Protein AF-A0A964ZAJ0-F1 (afdb_monomer)

Sequence (76 aa):
MIGIVDIDGRLRRLEELTRGLAKEIVLWREGCDPLLYLERKAYLNALQDALAGLESARVALANASRRLHQDNASAS

Structure (mmCIF, N/CA/C/O backbone):
data_AF-A0A964ZAJ0-F1
#
_entry.id   AF-A0A964ZAJ0-F1
#
loop_
_atom_site.group_PDB
_atom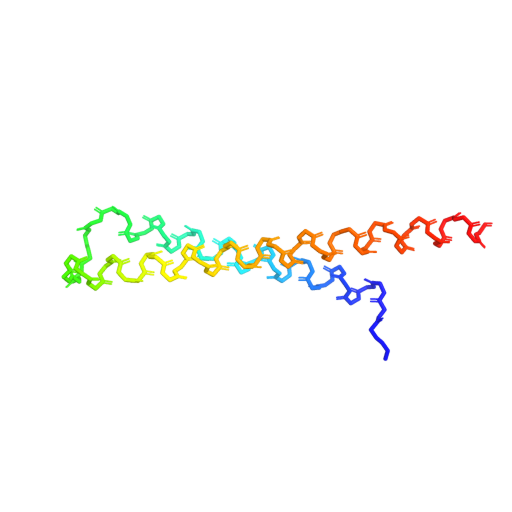_site.id
_atom_site.type_symbol
_atom_site.label_atom_id
_atom_site.label_alt_id
_atom_site.label_comp_id
_atom_site.label_asym_id
_atom_site.label_entity_id
_atom_site.label_seq_id
_atom_site.pdbx_PDB_ins_code
_atom_site.Cartn_x
_atom_site.Cartn_y
_atom_site.Cartn_z
_atom_site.occupancy
_atom_site.B_iso_or_equiv
_atom_site.auth_seq_id
_atom_site.auth_comp_id
_atom_site.auth_asym_id
_atom_site.auth_atom_id
_atom_site.pdbx_PDB_model_num
ATOM 1 N N . MET A 1 1 ? 10.005 -13.673 -18.605 1.00 58.25 1 MET A N 1
ATOM 2 C CA . MET A 1 1 ? 10.819 -12.461 -18.375 1.00 58.25 1 MET A CA 1
ATOM 3 C C . MET A 1 1 ? 9.841 -11.325 -18.136 1.00 58.25 1 MET A C 1
ATOM 5 O O . MET A 1 1 ? 8.927 -11.201 -18.933 1.00 58.25 1 MET A O 1
ATOM 9 N N . ILE A 1 2 ? 9.952 -10.602 -17.020 1.00 71.81 2 ILE A N 1
ATOM 10 C CA . ILE A 1 2 ? 9.078 -9.452 -16.727 1.00 71.81 2 ILE A CA 1
ATOM 11 C C . ILE A 1 2 ? 9.556 -8.288 -17.604 1.00 71.81 2 ILE A C 1
ATOM 13 O O . ILE A 1 2 ? 10.716 -7.897 -17.488 1.00 71.81 2 ILE A O 1
ATOM 17 N N . GLY A 1 3 ? 8.704 -7.791 -18.498 1.00 79.75 3 GLY A N 1
ATOM 18 C CA . GLY A 1 3 ? 8.991 -6.663 -19.390 1.00 79.75 3 GLY A CA 1
ATOM 19 C C . GLY A 1 3 ? 8.477 -5.324 -18.851 1.00 79.75 3 GLY A C 1
ATOM 20 O O . GLY A 1 3 ? 7.825 -5.260 -17.812 1.00 79.75 3 GLY A O 1
ATOM 21 N N . ILE A 1 4 ? 8.728 -4.233 -19.580 1.00 78.44 4 ILE A N 1
ATOM 22 C CA . ILE A 1 4 ? 8.271 -2.877 -19.207 1.00 78.44 4 ILE A CA 1
ATOM 23 C C . ILE A 1 4 ? 6.744 -2.809 -19.031 1.00 78.44 4 ILE A C 1
ATOM 25 O O . ILE A 1 4 ? 6.266 -2.279 -18.033 1.00 78.44 4 ILE A O 1
ATOM 29 N N . VAL A 1 5 ? 5.976 -3.440 -19.928 1.00 79.94 5 VAL A N 1
ATOM 30 C CA . VAL A 1 5 ? 4.502 -3.497 -19.844 1.00 79.94 5 VAL A CA 1
ATOM 31 C C . VAL A 1 5 ? 4.027 -4.159 -18.541 1.00 79.94 5 VAL A C 1
ATOM 33 O O . VAL A 1 5 ? 3.010 -3.763 -17.965 1.00 79.94 5 VAL A O 1
ATOM 36 N N . ASP A 1 6 ? 4.784 -5.132 -18.026 1.00 88.31 6 ASP A N 1
ATOM 37 C CA . ASP A 1 6 ? 4.475 -5.781 -16.751 1.00 88.31 6 ASP A CA 1
ATOM 38 C C . ASP A 1 6 ? 4.718 -4.849 -15.554 1.00 88.31 6 ASP A C 1
ATOM 40 O O . ASP A 1 6 ? 4.034 -4.976 -14.533 1.00 88.31 6 ASP A O 1
ATOM 44 N N . ILE A 1 7 ? 5.666 -3.909 -15.659 1.00 90.12 7 ILE A N 1
ATOM 45 C CA . ILE A 1 7 ? 5.957 -2.907 -14.622 1.00 90.12 7 ILE A CA 1
ATOM 46 C C . ILE A 1 7 ? 4.832 -1.874 -14.558 1.00 90.12 7 ILE A C 1
ATOM 48 O O . ILE A 1 7 ? 4.326 -1.606 -13.467 1.00 90.12 7 ILE A O 1
ATOM 52 N N . ASP A 1 8 ? 4.365 -1.370 -15.698 1.00 87.94 8 ASP A N 1
ATOM 53 C CA . ASP A 1 8 ? 3.242 -0.423 -15.736 1.00 87.94 8 ASP A CA 1
ATOM 54 C C . ASP A 1 8 ? 1.947 -1.072 -15.229 1.00 87.94 8 ASP A C 1
ATOM 56 O O . ASP A 1 8 ? 1.177 -0.479 -14.468 1.00 87.94 8 ASP A O 1
ATOM 60 N N . GLY A 1 9 ? 1.732 -2.348 -15.567 1.00 93.31 9 GLY A N 1
ATOM 61 C CA . GLY A 1 9 ? 0.648 -3.145 -14.998 1.00 93.31 9 GLY A CA 1
ATOM 62 C C . GLY A 1 9 ? 0.741 -3.279 -13.474 1.00 93.31 9 GLY A C 1
ATOM 63 O O . GLY A 1 9 ? -0.283 -3.235 -12.792 1.00 93.31 9 GLY A O 1
ATOM 64 N N . ARG A 1 10 ? 1.951 -3.421 -12.919 1.00 94.81 10 ARG A N 1
ATOM 65 C CA . ARG A 1 10 ? 2.178 -3.458 -11.464 1.00 94.81 10 ARG A CA 1
ATOM 66 C C . ARG A 1 10 ? 1.943 -2.099 -10.809 1.00 94.81 10 ARG A C 1
ATOM 68 O O . ARG A 1 10 ? 1.342 -2.073 -9.740 1.00 94.81 10 ARG A O 1
ATOM 75 N N . LEU A 1 11 ? 2.358 -1.001 -11.441 1.00 95.12 11 LEU A N 1
ATOM 76 C CA . LEU A 1 11 ? 2.109 0.359 -10.950 1.00 95.12 11 LEU A CA 1
ATOM 77 C C . LEU A 1 11 ? 0.611 0.634 -10.792 1.00 95.12 11 LEU A C 1
ATOM 79 O O . LEU A 1 11 ? 0.184 1.025 -9.708 1.00 95.12 11 LEU A O 1
ATOM 83 N N . ARG A 1 12 ? -0.196 0.316 -11.813 1.00 94.75 12 ARG A N 1
ATOM 84 C CA . ARG A 1 12 ? -1.662 0.461 -11.736 1.00 94.75 12 ARG A CA 1
ATOM 85 C C . ARG A 1 12 ? -2.274 -0.341 -10.588 1.00 94.75 12 ARG A C 1
ATOM 87 O O . A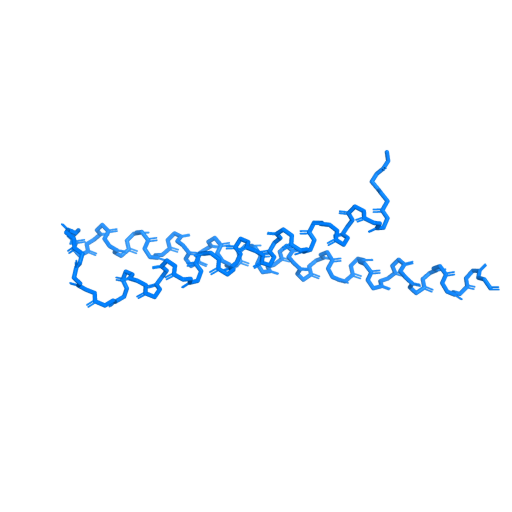RG A 1 12 ? -3.098 0.185 -9.847 1.00 94.75 12 ARG A O 1
ATOM 94 N N . ARG A 1 13 ? -1.828 -1.588 -10.390 1.00 96.38 13 ARG A N 1
ATOM 95 C CA . ARG A 1 13 ? -2.300 -2.419 -9.268 1.00 96.38 13 ARG A CA 1
ATOM 96 C C . ARG A 1 13 ? -1.954 -1.815 -7.906 1.00 96.38 13 ARG A C 1
ATOM 98 O O . ARG A 1 13 ? -2.777 -1.865 -7.000 1.00 96.38 13 ARG A O 1
ATOM 105 N N . LEU A 1 14 ? -0.760 -1.240 -7.749 1.00 97.38 14 LEU A N 1
ATOM 106 C CA . LEU A 1 14 ? -0.377 -0.568 -6.503 1.00 97.38 14 LEU A CA 1
ATOM 107 C C . LEU A 1 14 ? -1.239 0.673 -6.244 1.00 97.38 14 LEU A C 1
ATOM 109 O O . LEU A 1 14 ? -1.675 0.881 -5.118 1.00 97.38 14 LEU A O 1
ATOM 113 N N . GLU A 1 15 ? -1.552 1.459 -7.275 1.00 95.75 15 GLU A N 1
ATOM 114 C CA . GLU A 1 15 ? -2.448 2.617 -7.148 1.00 95.75 15 GLU A CA 1
ATOM 115 C C . GLU A 1 15 ? -3.874 2.220 -6.744 1.00 95.75 15 GLU A C 1
ATOM 117 O O . GLU A 1 15 ? -4.494 2.887 -5.913 1.00 95.75 15 GLU A O 1
ATOM 122 N N . GLU A 1 16 ? -4.402 1.132 -7.307 1.00 96.69 16 GLU A N 1
ATOM 123 C CA . GLU A 1 16 ? -5.712 0.587 -6.937 1.00 96.69 16 GLU A CA 1
ATOM 124 C C . GLU A 1 16 ? -5.753 0.138 -5.474 1.00 96.69 16 GLU A C 1
ATOM 126 O O . GLU A 1 16 ? -6.673 0.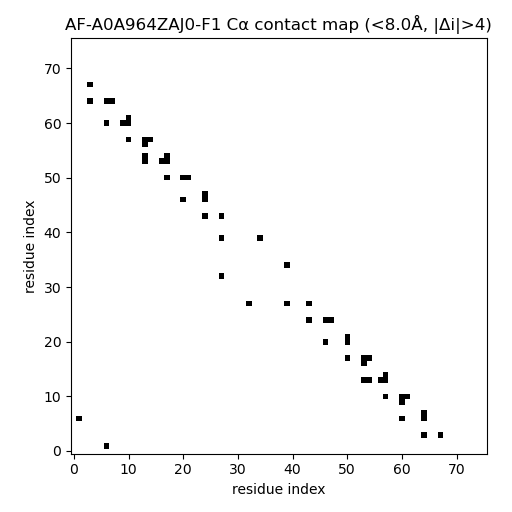522 -4.747 1.00 96.69 16 GLU A O 1
ATOM 131 N N . LEU A 1 17 ? -4.738 -0.607 -5.023 1.00 96.50 17 LEU A N 1
ATOM 132 C CA . LEU A 1 17 ? -4.624 -1.053 -3.632 1.00 96.50 17 LEU A CA 1
ATOM 133 C C . LEU A 1 17 ? -4.519 0.132 -2.666 1.00 96.50 17 LEU A C 1
ATOM 135 O O . LEU A 1 17 ? -5.260 0.192 -1.685 1.00 96.50 17 LEU A O 1
ATOM 139 N N . THR A 1 18 ? -3.660 1.107 -2.972 1.00 96.19 18 THR A N 1
ATOM 140 C CA . THR A 1 18 ? -3.498 2.325 -2.168 1.00 96.19 18 THR A CA 1
ATOM 141 C C . THR A 1 18 ? -4.813 3.097 -2.043 1.00 96.19 18 THR A C 1
ATOM 143 O O . THR A 1 18 ? -5.187 3.494 -0.940 1.00 96.19 18 THR A O 1
ATOM 146 N N . ARG A 1 19 ? -5.572 3.268 -3.137 1.00 95.56 19 ARG A N 1
ATOM 147 C CA . ARG A 1 19 ? -6.896 3.917 -3.085 1.00 95.56 19 ARG A CA 1
ATOM 148 C C . ARG A 1 19 ? -7.892 3.144 -2.220 1.00 95.56 19 ARG A C 1
ATOM 150 O O . ARG A 1 19 ? -8.626 3.765 -1.454 1.00 95.56 19 ARG A O 1
ATOM 157 N N . GLY A 1 20 ? -7.920 1.816 -2.341 1.00 95.56 20 GLY A N 1
ATOM 158 C CA . GLY A 1 20 ? -8.798 0.957 -1.545 1.00 95.56 20 GLY A CA 1
ATOM 159 C C . GLY A 1 20 ? -8.540 1.099 -0.045 1.00 95.56 20 GLY A C 1
ATOM 160 O O . GLY A 1 20 ? -9.462 1.387 0.713 1.00 95.56 20 GLY A O 1
ATOM 161 N N . LEU A 1 21 ? -7.276 0.995 0.373 1.00 95.12 21 LEU A N 1
ATOM 162 C CA . LEU A 1 21 ? -6.897 1.116 1.785 1.00 95.12 21 LEU A CA 1
ATOM 163 C C . LEU A 1 21 ? -7.111 2.532 2.334 1.00 95.12 21 LEU A C 1
ATOM 165 O O . LEU A 1 21 ? -7.557 2.690 3.468 1.00 95.12 21 LEU A O 1
ATOM 169 N N . ALA A 1 22 ? -6.847 3.573 1.537 1.00 93.81 22 ALA A N 1
ATOM 170 C CA . ALA A 1 22 ? -7.110 4.951 1.947 1.00 93.81 22 ALA A CA 1
ATOM 171 C C . ALA A 1 22 ? -8.606 5.196 2.210 1.00 93.81 22 ALA A C 1
ATOM 173 O O . ALA A 1 22 ? -8.959 5.860 3.185 1.00 93.81 22 ALA A O 1
ATOM 174 N N . LYS A 1 23 ? -9.488 4.628 1.375 1.00 93.81 23 LYS A N 1
ATOM 175 C CA . LYS A 1 23 ? -10.940 4.694 1.583 1.00 93.81 23 LYS A CA 1
ATOM 176 C C . LYS A 1 23 ? -11.348 4.004 2.883 1.00 93.81 23 LYS A C 1
ATOM 178 O O . LYS A 1 23 ? -12.154 4.556 3.626 1.00 93.81 23 LYS A O 1
ATOM 183 N N . GLU A 1 24 ? -10.759 2.849 3.171 1.00 92.44 24 GLU A N 1
ATOM 184 C CA . GLU A 1 24 ? -11.019 2.112 4.406 1.00 92.44 24 GLU A CA 1
ATOM 185 C C . GLU A 1 24 ? -10.647 2.948 5.640 1.00 92.44 24 GLU A C 1
ATOM 187 O O . GLU A 1 24 ? -11.471 3.151 6.525 1.00 92.44 24 GLU A O 1
ATOM 192 N N . ILE A 1 25 ? -9.465 3.571 5.663 1.00 91.25 25 ILE A N 1
ATOM 193 C CA . ILE A 1 25 ? -9.070 4.459 6.772 1.00 91.25 25 ILE A CA 1
ATOM 194 C C . ILE A 1 25 ? -10.091 5.582 7.000 1.00 91.25 25 ILE A C 1
ATOM 196 O O . ILE A 1 25 ? -10.392 5.900 8.149 1.00 91.25 25 ILE A O 1
ATOM 200 N N . VAL A 1 26 ? -10.619 6.188 5.931 1.00 90.19 26 VAL A N 1
ATOM 201 C CA . VAL A 1 26 ? -11.630 7.251 6.043 1.00 90.19 26 VAL A CA 1
ATOM 202 C C . VAL A 1 26 ? -12.921 6.716 6.665 1.00 90.19 26 VAL A C 1
ATOM 204 O O . VAL A 1 26 ? -13.396 7.310 7.629 1.00 90.19 26 VAL A O 1
ATOM 207 N N . LEU A 1 27 ? -13.430 5.574 6.188 1.00 88.44 27 LEU A N 1
ATOM 208 C CA . LEU A 1 27 ? -14.650 4.943 6.715 1.00 88.44 27 LEU A CA 1
ATOM 209 C C . LEU A 1 27 ? -14.544 4.651 8.217 1.00 88.44 27 LEU A C 1
ATOM 211 O O . LEU A 1 27 ? -15.460 4.934 8.984 1.00 88.44 27 LEU A O 1
ATOM 215 N N . TRP A 1 28 ? -13.394 4.145 8.657 1.00 85.00 28 TRP A N 1
ATOM 216 C CA . TRP A 1 28 ? -13.167 3.775 10.053 1.00 85.00 28 TRP A CA 1
ATOM 217 C C . TRP A 1 28 ? -12.761 4.959 10.945 1.00 85.00 28 TRP A C 1
ATOM 219 O O . TRP A 1 28 ? -12.695 4.824 12.170 1.00 85.00 28 TRP A O 1
ATOM 229 N N . ARG A 1 29 ? -12.488 6.148 10.388 1.00 75.12 29 ARG A N 1
ATOM 230 C CA . ARG A 1 29 ? -12.143 7.351 11.168 1.00 75.12 29 ARG A CA 1
ATOM 231 C C . ARG A 1 29 ? -13.375 8.063 11.742 1.00 75.12 29 ARG A C 1
ATOM 233 O O . ARG A 1 29 ? -13.250 8.731 12.769 1.00 75.12 29 ARG A O 1
ATOM 240 N N . GLU A 1 30 ? -14.552 7.859 11.160 1.00 76.44 30 GLU A N 1
ATOM 241 C CA . GLU A 1 30 ? -15.798 8.524 11.571 1.00 76.44 30 GLU A CA 1
ATOM 242 C C . GLU A 1 30 ? -16.410 7.958 12.871 1.00 76.44 30 GLU A C 1
ATOM 244 O O . GLU A 1 30 ? -17.269 8.595 13.470 1.00 76.44 30 GLU A O 1
ATOM 249 N N . GLY A 1 31 ? -15.893 6.838 13.399 1.00 66.88 31 GLY A N 1
ATOM 250 C CA . GLY A 1 31 ? -16.139 6.400 14.783 1.00 66.88 31 GLY A CA 1
ATOM 251 C C . GLY A 1 31 ? -17.507 5.768 15.052 1.00 66.88 31 GLY A C 1
ATOM 252 O O . GLY A 1 31 ? -17.834 5.521 16.209 1.00 66.88 31 GLY A O 1
ATOM 253 N N . CYS A 1 32 ? -18.288 5.474 14.010 1.00 66.81 32 CYS A N 1
ATOM 254 C CA . CYS A 1 32 ? -19.496 4.645 14.089 1.00 66.81 32 CYS A CA 1
ATOM 255 C C . CYS A 1 32 ? -19.181 3.147 13.924 1.00 66.81 32 CYS A C 1
ATOM 257 O O . CYS A 1 32 ? -19.964 2.408 13.328 1.00 66.81 32 CYS A O 1
ATOM 259 N N . ASP A 1 33 ? -18.019 2.704 14.400 1.00 79.69 33 ASP A N 1
ATOM 260 C CA . ASP A 1 33 ? -17.576 1.321 14.285 1.00 79.69 33 ASP A CA 1
ATOM 261 C C . ASP A 1 33 ? -17.812 0.527 15.585 1.00 79.69 33 ASP A C 1
ATOM 2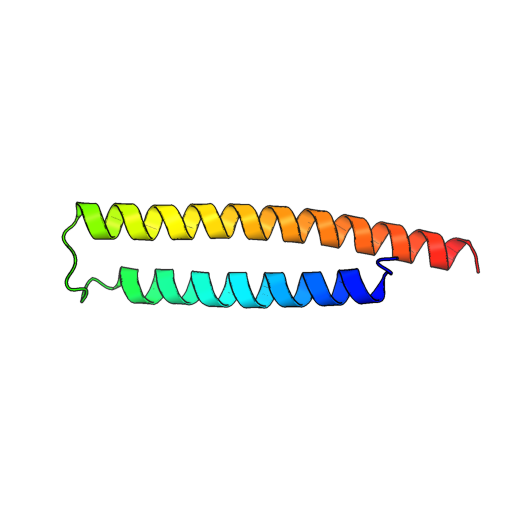63 O O . ASP A 1 33 ? -17.810 1.105 16.672 1.00 79.69 33 ASP A O 1
ATOM 267 N N . PRO A 1 34 ? -18.052 -0.797 15.502 1.00 87.69 34 PRO A N 1
ATOM 268 C CA . PRO A 1 34 ? -18.337 -1.626 16.673 1.00 87.69 34 PRO A CA 1
ATOM 269 C C . PRO A 1 34 ? -17.083 -2.011 17.477 1.00 87.69 34 PRO A C 1
ATOM 271 O O . PRO A 1 34 ? -17.205 -2.783 18.429 1.00 87.69 34 PRO A O 1
ATOM 274 N N . LEU A 1 35 ? -15.886 -1.551 17.089 1.00 87.94 35 LEU A N 1
ATOM 275 C CA . LEU A 1 35 ? -14.636 -1.977 17.711 1.00 87.94 35 LEU A CA 1
ATOM 276 C C . LEU A 1 35 ? -14.334 -1.195 18.986 1.00 87.94 35 LEU A C 1
ATOM 278 O O . LEU A 1 35 ? -14.653 -0.014 19.145 1.00 87.94 35 LEU A O 1
ATOM 282 N N . LEU A 1 36 ? -13.616 -1.851 19.892 1.00 91.25 36 LEU A N 1
ATOM 283 C CA . LEU A 1 36 ? -13.010 -1.183 21.031 1.00 91.25 36 LEU A CA 1
ATOM 284 C C . LEU A 1 36 ? -11.874 -0.262 20.568 1.00 91.25 36 LEU A C 1
ATOM 286 O O . LEU A 1 36 ? -11.240 -0.469 19.533 1.00 91.25 36 LEU A O 1
ATOM 290 N N . TYR A 1 37 ? -11.539 0.730 21.397 1.00 89.38 37 TYR A N 1
ATOM 291 C CA . TYR A 1 37 ? -10.489 1.707 21.089 1.00 89.38 37 TYR A CA 1
ATOM 292 C C . TYR A 1 37 ? -9.158 1.062 20.657 1.00 89.38 37 TYR A C 1
ATOM 294 O O . TYR A 1 37 ? -8.552 1.494 19.677 1.00 89.38 37 TYR A O 1
ATOM 302 N N . LEU A 1 38 ? -8.699 0.026 21.372 1.00 94.19 38 LEU A N 1
ATOM 303 C CA . LEU A 1 38 ? -7.430 -0.643 21.067 1.00 94.19 38 LEU A CA 1
ATOM 304 C C . LEU A 1 38 ? -7.487 -1.454 19.768 1.00 94.19 38 LEU A C 1
ATOM 306 O O . LEU A 1 38 ? -6.506 -1.466 19.028 1.00 94.19 38 LEU A O 1
ATOM 310 N N . GLU A 1 39 ? -8.624 -2.078 19.469 1.00 94.06 39 GLU A N 1
ATOM 311 C CA . GLU A 1 39 ? -8.843 -2.840 18.234 1.00 94.06 39 GLU A CA 1
ATOM 312 C C . GLU A 1 39 ? -8.856 -1.902 17.029 1.00 94.06 39 GLU A C 1
ATOM 314 O O . GLU A 1 39 ? -8.106 -2.100 16.073 1.00 94.06 39 GLU A O 1
ATOM 319 N N . ARG A 1 40 ? -9.622 -0.810 17.124 1.00 91.88 40 ARG A N 1
ATOM 320 C CA . ARG A 1 40 ? -9.671 0.239 16.106 1.00 91.88 40 ARG A CA 1
ATOM 321 C C . ARG A 1 40 ? -8.294 0.851 15.865 1.00 91.88 40 ARG A C 1
ATOM 323 O O . ARG A 1 40 ? -7.885 1.027 14.720 1.00 91.88 40 ARG A O 1
ATOM 330 N N . LYS A 1 41 ? -7.553 1.156 16.934 1.00 92.44 41 LYS A N 1
ATOM 331 C CA . LYS A 1 41 ? -6.189 1.690 16.834 1.00 92.44 41 LYS A CA 1
ATOM 332 C C . LYS A 1 41 ? -5.251 0.703 16.138 1.00 92.44 41 LYS A C 1
ATOM 334 O O . LYS A 1 41 ? -4.509 1.112 15.250 1.00 92.44 41 LYS A O 1
ATOM 339 N N . ALA A 1 42 ? -5.281 -0.573 16.522 1.00 95.62 42 ALA A N 1
ATOM 340 C CA . ALA A 1 42 ? -4.450 -1.604 15.904 1.00 95.62 42 ALA A CA 1
ATOM 341 C C . ALA A 1 42 ? -4.769 -1.767 14.409 1.00 95.62 42 ALA A C 1
ATOM 343 O O . ALA A 1 42 ? -3.855 -1.805 13.587 1.00 95.62 42 ALA A O 1
ATOM 344 N N . TYR A 1 43 ? -6.055 -1.784 14.059 1.00 94.19 43 TYR A N 1
ATOM 345 C CA . TYR A 1 43 ? -6.524 -1.871 12.681 1.00 94.19 43 TYR A CA 1
ATOM 346 C C . TYR A 1 43 ? -6.067 -0.677 11.830 1.00 94.19 43 TYR A C 1
ATOM 348 O O . TYR A 1 43 ? -5.444 -0.860 10.786 1.00 94.19 43 TYR A O 1
ATOM 356 N N . LEU A 1 44 ? -6.305 0.552 12.301 1.00 93.88 44 LEU A N 1
ATOM 357 C CA . LEU A 1 44 ? -5.910 1.766 11.581 1.00 93.88 44 LEU A CA 1
ATOM 358 C C . LEU A 1 44 ? -4.390 1.871 11.408 1.00 93.88 44 LEU A C 1
ATOM 360 O O . LEU A 1 44 ? -3.936 2.239 10.326 1.00 93.88 44 LEU A O 1
ATOM 364 N N . ASN A 1 45 ? -3.608 1.511 12.431 1.00 96.00 45 ASN A N 1
ATOM 365 C CA . ASN A 1 45 ? -2.149 1.477 12.330 1.00 96.00 45 ASN A CA 1
ATOM 366 C C . ASN A 1 45 ? -1.688 0.478 11.258 1.00 96.00 45 ASN A C 1
ATOM 368 O O . ASN A 1 45 ? -0.879 0.829 10.406 1.00 96.00 45 ASN A O 1
ATOM 372 N N . ALA A 1 46 ? -2.254 -0.734 11.240 1.00 97.19 46 ALA A N 1
ATOM 373 C CA . ALA A 1 46 ? -1.903 -1.743 10.242 1.00 97.19 46 ALA A CA 1
ATOM 374 C C . ALA A 1 46 ? -2.216 -1.282 8.805 1.00 97.19 46 ALA A C 1
ATOM 376 O O . ALA A 1 46 ? -1.424 -1.518 7.892 1.00 97.19 46 ALA A O 1
ATOM 377 N N . LEU A 1 47 ? -3.340 -0.586 8.594 1.00 95.94 47 LEU A N 1
ATOM 378 C CA . LEU A 1 47 ? -3.671 -0.002 7.290 1.00 95.94 47 LEU A CA 1
ATOM 379 C C . LEU A 1 47 ? -2.696 1.114 6.886 1.00 95.94 47 LEU A C 1
ATOM 381 O O . LEU A 1 47 ? -2.316 1.203 5.718 1.00 95.94 47 LEU A O 1
ATOM 385 N N . GLN A 1 48 ? -2.280 1.959 7.832 1.00 95.81 48 GLN A N 1
ATOM 386 C CA . GLN A 1 48 ? -1.302 3.024 7.584 1.00 95.81 48 GLN A CA 1
ATOM 387 C C . GLN A 1 48 ? 0.079 2.461 7.226 1.00 95.81 48 GLN A C 1
ATOM 389 O O . GLN A 1 48 ? 0.689 2.923 6.259 1.00 95.81 48 GLN A O 1
ATOM 394 N N . ASP A 1 49 ? 0.536 1.428 7.935 1.00 97.94 49 ASP A N 1
ATOM 395 C CA . ASP A 1 49 ? 1.795 0.740 7.636 1.00 97.94 49 ASP A CA 1
ATOM 396 C C . ASP A 1 49 ? 1.751 0.083 6.247 1.00 97.94 49 ASP A C 1
ATOM 398 O O . ASP A 1 49 ? 2.687 0.215 5.451 1.00 97.94 49 ASP A O 1
ATOM 402 N N . ALA A 1 50 ? 0.630 -0.565 5.907 1.00 97.50 50 ALA A N 1
ATOM 403 C CA . ALA A 1 50 ? 0.420 -1.145 4.583 1.00 97.50 50 ALA A CA 1
ATOM 404 C C . ALA A 1 50 ? 0.464 -0.079 3.474 1.00 97.50 50 ALA A C 1
ATOM 406 O O . ALA A 1 50 ? 1.116 -0.286 2.449 1.00 97.50 50 ALA A O 1
ATOM 407 N N . LEU A 1 51 ? -0.173 1.078 3.682 1.00 97.50 51 LEU A N 1
ATOM 408 C CA . LEU A 1 51 ? -0.118 2.202 2.744 1.00 97.50 51 LEU A CA 1
ATOM 409 C C . LEU A 1 51 ? 1.309 2.718 2.537 1.00 97.50 51 LEU A C 1
ATOM 411 O O . LEU A 1 51 ? 1.717 2.927 1.394 1.00 97.50 51 LEU A O 1
ATOM 415 N N . ALA A 1 52 ? 2.081 2.886 3.612 1.00 97.31 52 ALA A N 1
ATOM 416 C CA . ALA A 1 52 ? 3.472 3.325 3.520 1.00 97.31 52 ALA A CA 1
ATOM 417 C C . ALA A 1 52 ? 4.334 2.328 2.722 1.00 97.31 52 ALA A C 1
ATOM 419 O O . ALA A 1 52 ? 5.144 2.725 1.875 1.00 97.31 52 ALA A O 1
ATOM 420 N N . GLY A 1 53 ? 4.125 1.025 2.937 1.00 97.94 53 GLY A N 1
ATOM 421 C CA . GLY A 1 53 ? 4.793 -0.036 2.183 1.00 97.94 53 GLY A CA 1
ATOM 422 C C . GLY A 1 53 ? 4.425 -0.044 0.695 1.00 97.94 53 GLY A C 1
ATOM 423 O O . GLY A 1 53 ? 5.309 -0.124 -0.162 1.00 97.94 53 GLY A O 1
ATOM 424 N N . LEU A 1 54 ? 3.135 0.090 0.371 1.00 97.69 54 LEU A N 1
ATOM 425 C CA . LEU A 1 54 ? 2.657 0.146 -1.015 1.00 97.69 54 LEU A CA 1
ATOM 426 C C . LEU A 1 54 ? 3.172 1.382 -1.751 1.00 97.69 54 LEU A C 1
ATOM 428 O O . LEU A 1 54 ? 3.582 1.273 -2.907 1.00 97.69 54 LEU A O 1
ATOM 432 N N . GLU A 1 55 ? 3.212 2.537 -1.087 1.00 96.56 55 GLU A N 1
ATOM 433 C CA . GLU A 1 55 ? 3.756 3.759 -1.676 1.00 96.56 55 GLU A CA 1
ATOM 434 C C . GLU A 1 55 ? 5.261 3.628 -1.941 1.00 96.56 55 GLU A C 1
ATOM 436 O O . GLU A 1 55 ? 5.738 3.979 -3.022 1.00 96.56 55 GLU A O 1
ATOM 441 N N . SER A 1 56 ? 6.001 3.018 -1.014 1.00 97.69 56 SER A N 1
ATOM 442 C CA . SER A 1 56 ? 7.427 2.724 -1.196 1.00 97.69 56 SER A CA 1
ATOM 443 C C . SER A 1 56 ? 7.666 1.806 -2.403 1.00 97.69 56 SER A C 1
ATOM 445 O O . SER A 1 56 ? 8.538 2.074 -3.236 1.00 97.69 56 SER A O 1
ATOM 447 N N . ALA A 1 57 ? 6.851 0.756 -2.558 1.00 97.00 57 ALA A N 1
ATOM 448 C CA . ALA A 1 57 ? 6.892 -0.125 -3.724 1.00 97.00 57 ALA A CA 1
ATOM 449 C C . ALA A 1 57 ? 6.543 0.616 -5.027 1.00 97.00 57 ALA A C 1
ATOM 451 O O . ALA A 1 57 ? 7.198 0.410 -6.054 1.00 97.00 57 ALA A O 1
ATOM 452 N N . ARG A 1 58 ? 5.545 1.507 -4.991 1.00 96.38 58 ARG A N 1
ATOM 453 C CA . ARG A 1 58 ? 5.117 2.304 -6.148 1.00 96.38 58 ARG A CA 1
ATOM 454 C C . ARG A 1 58 ? 6.233 3.233 -6.613 1.00 96.38 58 ARG A C 1
ATOM 456 O O . ARG A 1 58 ? 6.546 3.249 -7.800 1.00 9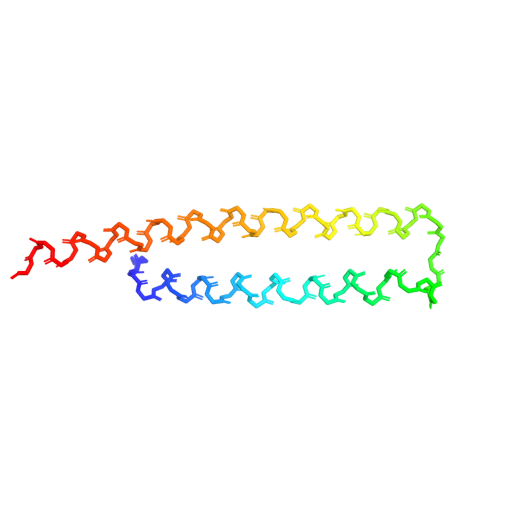6.38 58 ARG A O 1
ATOM 463 N N . VAL A 1 59 ? 6.879 3.949 -5.692 1.00 96.38 59 VAL A N 1
ATOM 464 C CA . VAL A 1 59 ? 8.021 4.827 -5.996 1.00 96.38 59 VAL A CA 1
ATOM 465 C C . VAL A 1 59 ? 9.181 4.032 -6.598 1.00 96.38 59 VAL A C 1
ATOM 467 O O . VAL A 1 59 ? 9.753 4.451 -7.607 1.00 96.38 59 VAL A O 1
ATOM 470 N N . ALA A 1 60 ? 9.503 2.862 -6.038 1.00 96.56 60 ALA A N 1
ATOM 471 C CA . ALA A 1 60 ? 10.562 2.005 -6.567 1.00 96.56 60 ALA A CA 1
ATOM 472 C C . ALA A 1 60 ? 10.283 1.567 -8.018 1.00 96.56 60 ALA A C 1
ATOM 474 O O . ALA A 1 60 ? 11.159 1.687 -8.880 1.00 96.56 60 ALA A O 1
ATOM 475 N N . LEU A 1 61 ? 9.057 1.120 -8.312 1.00 95.06 61 LEU A N 1
ATOM 476 C CA . LEU A 1 61 ? 8.667 0.728 -9.668 1.00 95.06 61 LEU A CA 1
ATOM 477 C C . LEU A 1 61 ? 8.563 1.916 -10.627 1.00 95.06 61 LEU A C 1
ATOM 479 O O . LEU A 1 61 ? 8.940 1.776 -11.786 1.00 95.06 61 LEU A O 1
ATOM 483 N N . ALA A 1 62 ? 8.122 3.086 -10.165 1.00 94.56 62 ALA A N 1
ATOM 484 C CA . ALA A 1 62 ? 8.050 4.291 -10.989 1.00 94.56 62 ALA A CA 1
ATOM 485 C C . ALA A 1 62 ? 9.449 4.755 -11.420 1.00 94.56 62 ALA A C 1
ATOM 487 O O . ALA A 1 62 ? 9.667 5.093 -12.583 1.00 94.56 62 ALA A O 1
ATOM 488 N N . ASN A 1 63 ? 10.420 4.704 -10.505 1.00 94.56 63 ASN A N 1
ATOM 489 C CA . ASN A 1 63 ? 11.816 5.002 -10.817 1.00 94.56 63 ASN A CA 1
ATOM 490 C C . ASN A 1 63 ? 12.414 3.975 -11.790 1.00 94.56 63 ASN A C 1
ATOM 492 O O . ASN A 1 63 ? 13.131 4.355 -12.717 1.00 94.56 63 ASN A O 1
ATOM 496 N N . ALA A 1 64 ? 12.101 2.686 -11.613 1.00 92.38 64 ALA A N 1
ATOM 497 C CA . ALA A 1 64 ? 12.532 1.639 -12.536 1.00 92.38 64 ALA A CA 1
ATOM 498 C C . ALA A 1 64 ? 11.920 1.815 -13.937 1.00 92.38 64 ALA A C 1
ATOM 500 O O . ALA A 1 64 ? 12.660 1.771 -14.915 1.00 92.38 64 ALA A O 1
ATOM 501 N N . SER A 1 65 ? 10.608 2.067 -14.029 1.00 91.12 65 SER A N 1
ATOM 502 C CA . SER A 1 65 ? 9.903 2.331 -15.292 1.00 91.12 65 SER A CA 1
ATOM 503 C C . SER A 1 65 ? 10.520 3.534 -16.012 1.00 91.12 65 SER A C 1
ATOM 505 O O . SER A 1 65 ? 10.926 3.415 -17.167 1.00 91.12 65 SER A O 1
ATOM 507 N N . ARG A 1 66 ? 10.739 4.654 -15.304 1.00 91.44 66 ARG A N 1
ATOM 508 C CA . ARG A 1 66 ? 11.386 5.848 -15.874 1.00 91.44 66 ARG A CA 1
ATOM 509 C C . ARG A 1 66 ? 12.758 5.542 -16.475 1.00 91.44 66 A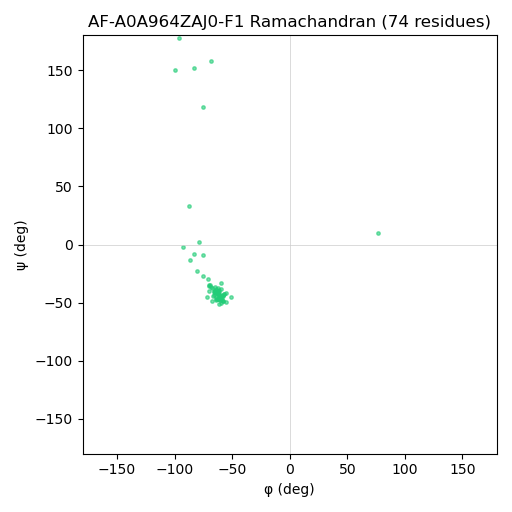RG A C 1
ATOM 511 O O . ARG A 1 66 ? 13.00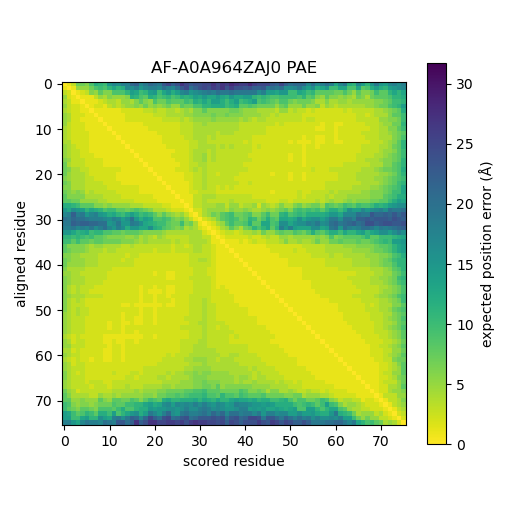1 5.932 -17.613 1.00 91.44 66 ARG A O 1
ATOM 518 N N . ARG A 1 67 ? 13.633 4.851 -15.733 1.00 93.06 67 ARG A N 1
ATOM 519 C CA . ARG A 1 67 ? 14.973 4.478 -16.220 1.00 93.06 67 ARG A CA 1
ATOM 520 C C . ARG A 1 67 ? 14.884 3.619 -17.482 1.00 93.06 67 ARG A C 1
ATOM 522 O O . ARG A 1 67 ? 15.521 3.932 -18.474 1.00 93.06 67 ARG A O 1
ATOM 529 N N . LEU A 1 68 ? 14.039 2.588 -17.469 1.00 90.06 68 LEU A N 1
ATOM 530 C CA . LEU A 1 68 ? 13.891 1.666 -18.599 1.00 90.06 68 LEU A CA 1
ATOM 531 C C . LEU A 1 68 ? 13.328 2.349 -19.856 1.00 90.06 68 LEU A C 1
ATOM 533 O O . LEU A 1 68 ? 13.742 2.035 -20.969 1.00 90.06 68 LEU A O 1
ATOM 537 N N . HIS A 1 69 ? 12.408 3.302 -19.696 1.00 85.94 69 HIS A N 1
ATOM 538 C CA . HIS A 1 69 ? 11.916 4.105 -20.816 1.00 85.94 69 HIS A CA 1
ATOM 539 C C . HIS A 1 69 ? 12.983 5.053 -21.377 1.00 85.94 69 HIS A C 1
ATOM 541 O O . HIS A 1 69 ? 13.032 5.247 -22.590 1.00 85.94 69 HIS A O 1
ATOM 547 N N . GLN A 1 70 ? 13.838 5.620 -20.522 1.00 88.56 70 GLN A N 1
ATOM 548 C CA . GLN A 1 70 ? 14.960 6.460 -20.951 1.00 88.56 70 GLN A CA 1
ATOM 549 C C . GLN A 1 70 ? 16.015 5.652 -21.712 1.00 88.56 70 GLN A C 1
ATOM 551 O O . GLN A 1 70 ? 16.439 6.096 -22.774 1.00 88.56 70 GLN A O 1
ATOM 556 N N . ASP A 1 71 ? 16.372 4.462 -21.221 1.00 85.19 71 ASP A N 1
ATOM 557 C CA . ASP A 1 71 ? 17.340 3.563 -21.866 1.00 85.19 71 ASP A CA 1
ATOM 558 C C . ASP A 1 71 ? 16.859 3.100 -23.256 1.00 85.19 71 ASP A C 1
ATOM 560 O O . ASP A 1 71 ? 17.641 3.020 -24.200 1.00 85.19 71 ASP A O 1
ATOM 564 N N . ASN A 1 72 ? 15.556 2.845 -23.419 1.00 78.88 72 ASN A N 1
ATOM 565 C CA . ASN A 1 72 ? 14.987 2.494 -24.725 1.00 78.88 72 ASN A CA 1
ATOM 566 C C . ASN A 1 72 ? 14.984 3.667 -25.716 1.00 78.88 72 ASN A C 1
ATOM 568 O O . ASN A 1 72 ? 15.148 3.457 -26.917 1.00 78.88 72 ASN A O 1
ATOM 572 N N . ALA A 1 73 ? 14.777 4.893 -25.228 1.00 74.62 73 ALA A N 1
ATOM 573 C CA . ALA A 1 73 ? 14.740 6.089 -26.065 1.00 74.62 73 ALA A CA 1
ATOM 574 C C . ALA A 1 73 ? 16.135 6.535 -26.531 1.00 74.62 73 ALA A C 1
ATOM 576 O O . ALA A 1 73 ? 16.243 7.157 -27.579 1.00 74.62 73 ALA A O 1
ATOM 577 N N . SER A 1 74 ? 17.189 6.231 -25.770 1.00 70.50 74 SER A N 1
ATOM 578 C CA . SER A 1 74 ? 18.585 6.507 -26.137 1.00 70.50 74 SER A CA 1
ATOM 579 C C . SER A 1 74 ? 19.233 5.403 -26.982 1.00 70.50 74 SER A C 1
ATOM 581 O O . SER A 1 74 ? 20.297 5.626 -27.556 1.00 70.50 74 SER A O 1
ATOM 583 N N . ALA A 1 75 ? 18.602 4.228 -27.069 1.00 64.94 75 ALA A N 1
ATOM 584 C CA . ALA A 1 75 ? 19.017 3.114 -27.921 1.00 64.94 75 ALA A CA 1
ATOM 585 C C . ALA A 1 75 ? 18.349 3.103 -29.316 1.00 64.94 75 ALA A C 1
ATOM 587 O O . ALA A 1 75 ? 18.647 2.211 -30.114 1.00 64.94 75 ALA A O 1
ATOM 588 N N . SER A 1 76 ? 17.449 4.056 -29.591 1.00 54.59 76 SER A N 1
ATOM 589 C CA . SER A 1 76 ? 16.745 4.250 -30.874 1.00 54.59 76 SER A CA 1
ATOM 590 C C . SER A 1 76 ? 17.253 5.495 -31.594 1.00 54.59 76 SER A C 1
ATOM 592 O O . SER A 1 76 ? 17.264 5.475 -32.843 1.00 54.59 76 SER A O 1
#

Mean predicted aligned error: 5.13 Å

Solvent-accessible surface area (backbone atoms only — not comparable to full-atom values): 4397 Å² total; per-residue (Å²): 132,90,50,70,72,55,50,57,55,48,46,54,53,41,53,52,51,46,53,54,51,53,50,48,54,54,67,67,66,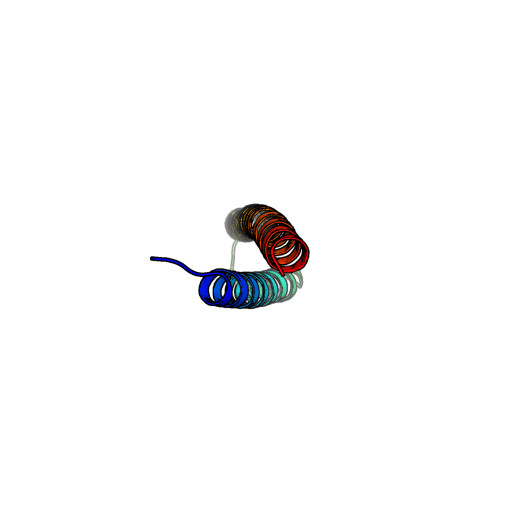74,66,89,62,97,62,53,73,69,56,48,49,52,51,51,49,52,50,51,53,50,44,55,52,45,50,53,53,38,52,54,50,51,55,51,52,52,52,56,55,5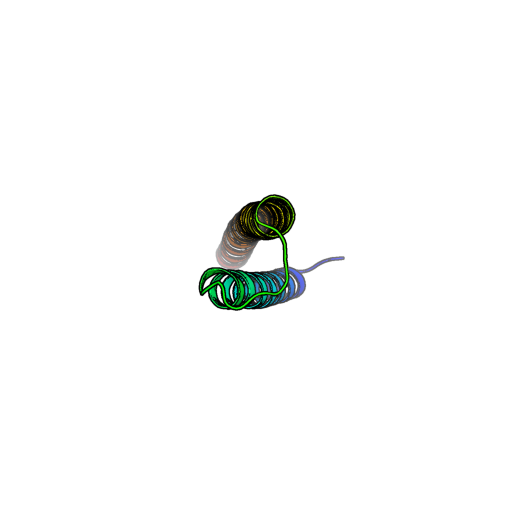0,56,55,62,75,75,107

Secondary structure (DSSP, 8-state):
---HHHHHHHHHHHHHHHHHHHHHHHHHHSS--SS-HHHHHHHHHHHHHHHHHHHHHHHHHHHHHHHHHHHHHH--

Nearest PDB structures (foldseek):
  8qbr-assembly1_A  TM=8.101E-01  e=2.822E+00  Nostoc punctiforme
  4afl-assembly1_C  TM=5.342E-01  e=9.206E-01  Homo sapiens

pLDDT: mean 89.3, std 9.85, range [54.59, 97.94]

Radius of gyration: 17.49 Å; Cα contacts (8 Å, |Δi|>4): 29; chains: 1; bounding box: 38×21×52 Å

Foldseek 3Di:
DQDLVNLVVLLVVLVVLLVVLVVVLVVLVVPPDPDDPVVSVVVNVVSVVVNVVSVVVNVVSVVVSVVVVVVVVVVD